Protein AF-A0A7S0MCG5-F1 (afdb_monomer_lite)

Sequence (164 aa):
LYGMSAHAVQWGIHSDRAICTGQVVEALRGGEGGTQVPMARGSNLVSCAHHAYWDIKLIGKSSIHGEIYIGVETVDLPGKETYLLGQDWFNLTCEGRTFYYCSDGVCCSGNKIICHTSPFKVDDVIGLQLENCTLTFTKNGETVAIVPDIQGFARAAVQMHRPG

Structure (mmCIF, N/CA/C/O backbone):
data_AF-A0A7S0MCG5-F1
#
_entry.id   AF-A0A7S0MCG5-F1
#
loop_
_atom_site.group_PDB
_atom_site.id
_atom_site.type_symbol
_atom_site.label_atom_id
_atom_site.label_alt_id
_atom_site.label_comp_id
_atom_site.label_asym_id
_atom_site.label_entity_id
_atom_site.label_seq_id
_atom_site.pdbx_PDB_ins_code
_atom_site.Cartn_x
_atom_site.Cartn_y
_atom_site.Cartn_z
_atom_site.occupancy
_atom_site.B_iso_or_equiv
_atom_site.auth_seq_id
_atom_site.auth_comp_id
_atom_site.auth_asym_id
_atom_site.auth_atom_id
_atom_site.pdbx_PDB_model_num
ATOM 1 N N . LEU A 1 1 ? 6.293 -11.346 -32.768 1.00 30.45 1 LEU A N 1
ATOM 2 C CA . LEU A 1 1 ? 5.892 -12.437 -31.852 1.00 30.45 1 LEU A CA 1
ATOM 3 C C . LEU A 1 1 ? 6.749 -12.353 -30.593 1.00 30.45 1 LEU A C 1
ATOM 5 O O . LEU A 1 1 ? 7.767 -13.014 -30.525 1.00 30.45 1 LEU A O 1
ATOM 9 N N . TYR A 1 2 ? 6.379 -11.507 -29.634 1.00 24.14 2 TYR A N 1
ATOM 10 C CA . TYR A 1 2 ? 6.946 -11.551 -28.283 1.00 24.14 2 TYR A CA 1
ATOM 11 C C . TYR A 1 2 ? 5.808 -11.254 -27.311 1.00 24.14 2 TYR A C 1
ATOM 13 O O . TYR A 1 2 ? 5.432 -10.105 -27.093 1.00 24.14 2 TYR A O 1
ATOM 21 N N . GLY A 1 3 ? 5.175 -12.327 -26.842 1.00 23.64 3 GLY A N 1
ATOM 22 C CA . GLY A 1 3 ? 4.255 -12.280 -25.717 1.00 23.64 3 GLY A CA 1
ATOM 23 C C . GLY A 1 3 ? 5.078 -12.237 -24.438 1.00 23.64 3 GLY A C 1
ATOM 24 O O . GLY A 1 3 ? 5.946 -13.082 -24.244 1.00 23.64 3 GLY A O 1
ATOM 25 N N . MET A 1 4 ? 4.831 -11.239 -23.599 1.00 23.81 4 MET A N 1
ATOM 26 C CA . MET A 1 4 ? 5.359 -11.183 -22.240 1.00 23.81 4 MET A CA 1
ATOM 27 C C . MET A 1 4 ? 4.181 -11.394 -21.292 1.00 23.81 4 MET A C 1
ATOM 29 O O . MET A 1 4 ? 3.254 -10.582 -21.283 1.00 23.81 4 MET A O 1
ATOM 33 N N . SER A 1 5 ? 4.197 -12.501 -20.551 1.00 25.17 5 SER A N 1
ATOM 34 C CA . SER A 1 5 ? 3.316 -12.733 -19.407 1.00 25.17 5 SER A CA 1
ATOM 35 C C . SER A 1 5 ? 3.943 -12.112 -18.157 1.00 25.17 5 SER A C 1
ATOM 37 O O . SER A 1 5 ? 5.164 -12.118 -17.989 1.00 25.17 5 SER A O 1
ATOM 39 N N . ALA A 1 6 ? 3.108 -11.550 -17.288 1.00 32.28 6 ALA A N 1
ATOM 40 C CA . ALA A 1 6 ? 3.502 -11.045 -15.981 1.00 32.28 6 ALA A CA 1
ATOM 41 C C . ALA A 1 6 ? 2.607 -11.719 -14.938 1.00 32.28 6 ALA A C 1
ATOM 43 O O . ALA A 1 6 ? 1.414 -11.432 -14.863 1.00 32.28 6 ALA A O 1
ATOM 44 N N . HIS A 1 7 ? 3.176 -12.633 -14.159 1.00 31.31 7 HIS A N 1
ATOM 45 C CA . HIS A 1 7 ? 2.535 -13.196 -12.974 1.00 31.31 7 HIS A CA 1
ATOM 46 C C . HIS A 1 7 ? 2.920 -12.253 -11.836 1.00 31.31 7 HIS A C 1
ATOM 48 O O . HIS A 1 7 ? 4.116 -12.130 -11.580 1.00 31.31 7 HIS A O 1
ATOM 54 N N . ALA A 1 8 ? 1.983 -11.495 -11.253 1.00 38.94 8 ALA A N 1
ATOM 55 C CA . ALA A 1 8 ? 2.377 -10.311 -10.482 1.00 38.94 8 ALA A CA 1
ATOM 56 C C . ALA A 1 8 ? 2.254 -10.446 -8.961 1.00 38.94 8 ALA A C 1
ATOM 58 O O . ALA A 1 8 ? 3.152 -9.964 -8.276 1.00 38.94 8 ALA A O 1
ATOM 59 N N . VAL A 1 9 ? 1.227 -11.090 -8.395 1.00 38.41 9 VAL A N 1
ATOM 60 C CA . VAL A 1 9 ? 1.038 -11.025 -6.933 1.00 38.41 9 VAL A CA 1
ATOM 61 C C . VAL A 1 9 ? 0.311 -12.240 -6.356 1.00 38.41 9 VAL A C 1
ATOM 63 O O . VAL A 1 9 ? -0.728 -12.622 -6.889 1.00 38.41 9 VAL A O 1
ATOM 66 N N . GLN A 1 10 ? 0.810 -12.785 -5.237 1.00 35.00 10 GLN A N 1
ATOM 67 C CA . GLN A 1 10 ? 0.095 -13.735 -4.371 1.00 35.00 10 GLN A CA 1
ATOM 68 C C . GLN A 1 10 ? -0.301 -13.044 -3.058 1.00 35.00 10 GLN A C 1
ATOM 70 O O . GLN A 1 10 ? 0.564 -12.493 -2.377 1.00 35.00 10 GLN A O 1
ATOM 75 N N . TRP A 1 11 ? -1.592 -13.093 -2.714 1.00 38.06 11 TRP A N 1
ATOM 76 C CA . TRP A 1 11 ? -2.146 -12.515 -1.486 1.00 38.06 11 TRP A CA 1
ATOM 77 C C . TRP A 1 11 ? -2.342 -13.579 -0.403 1.00 38.06 11 TRP A C 1
ATOM 79 O O . TRP A 1 11 ? -2.863 -14.661 -0.694 1.00 38.06 11 TRP A O 1
ATOM 89 N N . GLY A 1 12 ? -1.982 -13.262 0.837 1.00 30.11 12 GLY A N 1
ATOM 90 C CA . GLY A 1 12 ? -2.448 -13.957 2.036 1.00 30.11 12 GLY A CA 1
ATOM 91 C C . GLY A 1 12 ? -3.318 -13.012 2.856 1.00 30.11 12 GLY A C 1
ATOM 92 O O . GLY A 1 12 ? -2.851 -11.947 3.237 1.00 30.11 12 GLY A O 1
ATOM 93 N N . ILE A 1 13 ? -4.582 -13.363 3.106 1.00 32.75 13 ILE A N 1
ATOM 94 C CA . ILE A 1 13 ? -5.447 -12.617 4.034 1.00 32.75 13 ILE A CA 1
ATOM 95 C C . ILE A 1 13 ? -5.549 -13.432 5.313 1.00 32.75 13 ILE A C 1
ATOM 97 O O . ILE A 1 13 ? -6.055 -14.555 5.284 1.00 32.75 13 ILE A O 1
ATOM 101 N N . HIS A 1 14 ? -5.097 -12.860 6.424 1.00 31.36 14 HIS A N 1
ATOM 102 C CA . HIS A 1 14 ? -5.333 -13.413 7.749 1.00 31.36 14 HIS A CA 1
ATOM 103 C C . HIS A 1 14 ? -6.339 -12.506 8.457 1.00 31.36 14 HIS A C 1
ATOM 105 O O . HIS A 1 14 ? -5.983 -11.512 9.081 1.00 31.36 14 HIS A O 1
ATOM 111 N N . SER A 1 15 ? -7.619 -12.847 8.312 1.00 30.94 15 SER A N 1
ATOM 112 C CA . SER A 1 15 ? -8.667 -12.431 9.240 1.00 30.94 15 SER A CA 1
ATOM 113 C C . SER A 1 15 ? -9.179 -13.690 9.927 1.00 30.94 15 SER A C 1
ATOM 115 O O . SER A 1 15 ? -9.336 -14.745 9.312 1.00 30.94 15 SER A O 1
ATOM 117 N N . ASP A 1 16 ? -9.441 -13.541 11.212 1.00 24.56 16 ASP A N 1
ATOM 118 C CA . ASP A 1 16 ? -10.041 -14.423 12.203 1.00 24.56 16 ASP A CA 1
ATOM 119 C C . ASP A 1 16 ? -11.247 -15.279 11.746 1.00 24.56 16 ASP A C 1
ATOM 121 O O . ASP A 1 16 ? -11.668 -16.153 12.506 1.00 24.56 16 ASP A O 1
ATOM 125 N N . ARG A 1 17 ? -11.762 -15.142 10.508 1.00 24.58 17 ARG A N 1
ATOM 126 C CA . ARG A 1 17 ? -12.750 -16.063 9.900 1.00 24.58 17 ARG A CA 1
ATOM 127 C C . ARG A 1 17 ? -12.618 -16.378 8.398 1.00 24.58 17 ARG A C 1
ATOM 129 O O . ARG A 1 17 ? -13.547 -16.961 7.844 1.00 24.58 17 ARG A O 1
ATOM 136 N N . ALA A 1 18 ? -11.502 -16.098 7.725 1.00 23.52 18 ALA A N 1
ATOM 137 C CA . ALA A 1 18 ? -11.285 -16.605 6.363 1.00 23.52 18 ALA A CA 1
ATOM 138 C C . ALA A 1 18 ? -9.797 -16.662 5.998 1.00 23.52 18 ALA A C 1
ATOM 140 O O . ALA A 1 18 ? -9.137 -15.631 5.897 1.00 23.52 18 ALA A O 1
ATOM 141 N N . ILE A 1 19 ? -9.295 -17.873 5.744 1.00 25.44 19 ILE A N 1
ATOM 142 C CA . ILE A 1 19 ? -8.008 -18.096 5.083 1.00 25.44 19 ILE A CA 1
ATOM 143 C C . ILE A 1 19 ? -8.292 -18.117 3.582 1.00 25.44 19 ILE A C 1
ATOM 145 O O . ILE A 1 19 ? -8.768 -19.121 3.055 1.00 25.44 19 ILE A O 1
ATOM 149 N N . CYS A 1 20 ? -8.024 -17.014 2.888 1.00 29.84 20 CYS A N 1
ATOM 150 C CA . CYS A 1 20 ? -7.958 -17.030 1.428 1.00 29.84 20 CYS A CA 1
ATOM 151 C C . CYS A 1 20 ? -6.493 -17.187 1.027 1.00 29.84 20 CYS A C 1
ATOM 153 O O . CYS A 1 20 ? -5.745 -16.213 0.969 1.00 29.84 20 CYS A O 1
ATOM 155 N N . THR A 1 21 ? -6.080 -18.428 0.776 1.00 31.89 21 THR A N 1
ATOM 156 C CA . THR A 1 21 ? -4.835 -18.739 0.077 1.00 31.89 21 THR A CA 1
ATOM 157 C C . THR A 1 21 ? -5.076 -18.691 -1.428 1.00 31.89 21 THR A C 1
ATOM 159 O O . THR A 1 21 ? -5.951 -19.374 -1.952 1.00 31.89 21 THR A O 1
ATOM 162 N N . GLY A 1 22 ? -4.256 -17.913 -2.135 1.00 38.97 22 GLY A N 1
ATOM 163 C CA . GLY A 1 22 ? -4.076 -18.063 -3.578 1.00 38.97 22 GLY A CA 1
ATOM 164 C C . GLY A 1 22 ? -5.134 -17.379 -4.439 1.00 38.97 22 GLY A C 1
ATOM 165 O O . GLY A 1 22 ? -6.022 -18.020 -4.991 1.00 38.97 22 GLY A O 1
ATOM 166 N N . GLN A 1 23 ? -4.956 -16.081 -4.670 1.00 40.50 23 GLN A N 1
ATOM 167 C CA . GLN A 1 23 ? -5.374 -15.477 -5.932 1.00 40.50 23 GLN A CA 1
ATOM 168 C C . GLN A 1 23 ? -4.156 -14.814 -6.564 1.00 40.50 23 GLN A C 1
ATOM 170 O O . GLN A 1 23 ? -3.521 -13.962 -5.947 1.00 40.50 23 GLN A O 1
ATOM 175 N N . VAL A 1 24 ? -3.807 -15.258 -7.772 1.00 39.97 24 VAL A N 1
ATOM 176 C CA . VAL A 1 24 ? -2.839 -14.567 -8.621 1.00 39.97 24 VAL A CA 1
ATOM 177 C C . VAL A 1 24 ? -3.576 -13.396 -9.246 1.00 39.97 24 VAL A C 1
ATOM 179 O O . VAL A 1 24 ? -4.548 -13.593 -9.972 1.00 39.97 24 VAL A O 1
ATOM 182 N N . VAL A 1 25 ? -3.131 -12.176 -8.967 1.00 40.78 25 VAL A N 1
ATOM 183 C CA . VAL A 1 25 ? -3.567 -11.028 -9.764 1.00 40.78 25 VAL A CA 1
ATOM 184 C C . VAL A 1 25 ? -2.741 -11.023 -11.043 1.00 40.78 25 VAL A C 1
ATOM 186 O O . VAL A 1 25 ? -1.544 -10.730 -11.017 1.00 40.78 25 VAL A O 1
ATOM 189 N N . GLU A 1 26 ? -3.379 -11.365 -12.159 1.00 35.75 26 GLU A N 1
ATOM 190 C CA . GLU A 1 26 ? -2.819 -11.170 -13.494 1.00 35.75 26 GLU A CA 1
ATOM 191 C C . GLU A 1 26 ? -3.297 -9.835 -14.059 1.00 35.75 26 GLU A C 1
ATOM 193 O O . GLU A 1 26 ? -4.490 -9.570 -14.207 1.00 35.75 26 GLU A O 1
ATOM 198 N N . ALA A 1 27 ? -2.340 -8.972 -14.376 1.00 37.00 27 ALA A N 1
ATOM 199 C CA . ALA A 1 27 ? -2.605 -7.699 -15.012 1.00 37.00 27 ALA A CA 1
ATOM 200 C C . ALA A 1 27 ? -2.711 -7.890 -16.524 1.00 37.00 27 ALA A C 1
ATOM 202 O O . ALA A 1 27 ? -1.703 -7.978 -17.229 1.00 37.00 27 ALA A O 1
ATOM 203 N N . LEU A 1 28 ? -3.931 -7.935 -17.047 1.00 32.53 28 LEU A N 1
ATOM 204 C CA . LEU A 1 28 ? -4.149 -7.870 -18.487 1.00 32.53 28 LEU A CA 1
ATOM 205 C C . LEU A 1 28 ? -4.035 -6.404 -18.935 1.00 32.53 28 LEU A C 1
ATOM 207 O O . LEU A 1 28 ? -4.749 -5.546 -18.429 1.00 32.53 28 LEU A O 1
ATOM 211 N N . ARG A 1 29 ? -3.084 -6.136 -19.845 1.00 36.38 29 ARG A N 1
ATOM 212 C CA . ARG A 1 29 ? -2.889 -4.906 -20.651 1.00 36.38 29 ARG A CA 1
ATOM 213 C C . ARG A 1 29 ? -3.854 -3.738 -20.345 1.00 36.38 29 ARG A C 1
ATOM 215 O O . ARG A 1 29 ? -4.996 -3.752 -20.794 1.00 36.38 29 ARG A O 1
ATOM 222 N N . GLY A 1 30 ? -3.333 -2.652 -19.771 1.00 33.44 30 GLY A N 1
ATOM 223 C CA . GLY A 1 30 ? -3.850 -1.310 -20.062 1.00 33.44 30 GLY A CA 1
ATOM 224 C C . GLY A 1 30 ? -3.393 -0.920 -21.472 1.00 33.44 30 GLY A C 1
ATOM 225 O O . GLY A 1 30 ? -2.192 -0.939 -21.746 1.00 33.44 30 GLY A O 1
ATOM 226 N N . GLY A 1 31 ? -4.334 -0.694 -22.391 1.00 30.91 31 GLY A N 1
ATOM 227 C CA . GLY A 1 31 ? -4.052 -0.290 -23.776 1.00 30.91 31 GLY A CA 1
ATOM 228 C C . GLY A 1 31 ? -3.373 1.081 -23.873 1.00 30.91 31 GLY A C 1
ATOM 229 O O . GLY A 1 31 ? -3.253 1.796 -22.885 1.00 30.91 31 GLY A O 1
ATOM 230 N N . GLU A 1 32 ? -2.911 1.451 -25.060 1.00 31.84 32 GLU A N 1
ATOM 231 C CA . GLU A 1 32 ? -2.445 2.809 -25.357 1.00 31.84 32 GLU A CA 1
ATOM 232 C C . GLU A 1 32 ? -3.662 3.714 -25.619 1.00 31.84 32 GLU A C 1
ATOM 234 O O . GLU A 1 32 ? -4.524 3.359 -26.423 1.00 31.84 32 GLU A O 1
ATOM 239 N N . GLY A 1 33 ? -3.733 4.869 -24.945 1.00 39.16 33 GLY A N 1
ATOM 240 C CA . GLY A 1 33 ? -4.757 5.901 -25.162 1.00 39.16 33 GLY A CA 1
ATOM 241 C C . GLY A 1 33 ? -5.888 5.941 -24.122 1.00 39.16 33 GLY A C 1
ATOM 242 O O . GLY A 1 33 ? -6.915 5.290 -24.284 1.00 39.16 33 GLY A O 1
ATOM 243 N N . GLY A 1 34 ? -5.737 6.783 -23.087 1.00 41.75 34 GLY A N 1
ATOM 244 C CA . GLY A 1 34 ? -6.832 7.168 -22.170 1.00 41.75 34 GLY A CA 1
ATOM 245 C C . GLY A 1 34 ? -7.347 6.060 -21.238 1.00 41.75 34 GLY A C 1
ATOM 246 O O . GLY A 1 34 ? -8.495 6.086 -20.802 1.00 41.75 34 GLY A O 1
ATOM 247 N N . THR A 1 35 ? -6.513 5.063 -20.980 1.00 49.41 35 THR A N 1
ATOM 248 C CA . THR A 1 35 ? -6.895 3.695 -20.626 1.00 49.41 35 THR A CA 1
ATOM 249 C C . THR A 1 35 ? -6.863 3.439 -19.122 1.00 49.41 35 THR A C 1
ATOM 251 O O . THR A 1 35 ? -5.937 3.865 -18.439 1.00 49.41 35 THR A O 1
ATOM 254 N N . GLN A 1 36 ? -7.868 2.718 -18.611 1.00 52.31 36 GLN A N 1
ATOM 255 C CA . GLN A 1 36 ? -7.981 2.301 -17.207 1.00 52.31 36 GLN A CA 1
ATOM 256 C C . GLN A 1 36 ? -6.645 1.800 -16.641 1.00 52.31 36 GLN A C 1
ATOM 258 O O . GLN A 1 36 ? -6.000 0.937 -17.241 1.00 52.31 36 GLN A O 1
ATOM 263 N N . VAL A 1 37 ? -6.264 2.307 -15.464 1.00 63.97 37 VAL A N 1
ATOM 264 C CA . VAL A 1 37 ? -5.066 1.845 -14.756 1.00 63.97 37 VAL A CA 1
ATOM 265 C C . VAL A 1 37 ? -5.339 0.438 -14.208 1.00 63.97 37 VAL A C 1
ATOM 267 O O . VAL A 1 37 ? -6.262 0.288 -13.397 1.00 63.97 37 VAL A O 1
ATOM 270 N N . PRO A 1 38 ? -4.594 -0.603 -14.637 1.00 66.56 38 PRO A N 1
ATOM 271 C CA . PRO A 1 38 ? -4.831 -1.969 -14.186 1.00 66.56 38 PRO A CA 1
ATOM 272 C C . PRO A 1 38 ? -4.764 -2.067 -12.663 1.00 66.56 38 PRO A C 1
ATOM 274 O O . PRO A 1 38 ? -3.782 -1.650 -12.045 1.00 66.56 38 PRO A O 1
ATOM 277 N N . MET A 1 39 ? -5.810 -2.630 -12.062 1.00 72.31 39 MET A N 1
ATOM 278 C CA . MET A 1 39 ? -5.932 -2.746 -10.616 1.00 72.31 39 MET A CA 1
ATOM 279 C C . MET A 1 39 ? -6.631 -4.044 -10.229 1.00 72.31 39 MET A C 1
ATOM 281 O O . MET A 1 39 ? -7.572 -4.471 -10.896 1.00 72.31 39 MET A O 1
ATOM 285 N N . ALA A 1 40 ? -6.214 -4.629 -9.112 1.00 75.00 40 ALA A N 1
ATOM 286 C CA . ALA A 1 40 ? -6.950 -5.687 -8.436 1.00 75.00 40 ALA A CA 1
ATOM 287 C C . ALA A 1 40 ? -7.141 -5.365 -6.961 1.00 75.00 40 ALA A C 1
ATOM 289 O O . ALA A 1 40 ? -6.354 -4.629 -6.366 1.00 75.00 40 ALA A O 1
ATOM 290 N N . ARG A 1 41 ? -8.208 -5.912 -6.382 1.00 75.81 41 ARG A N 1
ATOM 291 C CA . ARG A 1 41 ? -8.661 -5.589 -5.029 1.00 75.81 41 ARG A CA 1
ATOM 292 C C . ARG A 1 41 ? -9.099 -6.852 -4.313 1.00 75.81 41 ARG A C 1
ATOM 294 O O . ARG A 1 41 ? -9.692 -7.734 -4.932 1.00 75.81 41 ARG A O 1
ATOM 301 N N . GLY A 1 42 ? -8.871 -6.898 -3.008 1.00 70.88 42 GLY A N 1
ATOM 302 C CA . GLY A 1 42 ? -9.530 -7.866 -2.145 1.00 70.88 42 GLY A CA 1
ATOM 303 C C . GLY A 1 42 ? -11.045 -7.651 -2.164 1.00 70.88 42 GLY A C 1
ATOM 304 O O . GLY A 1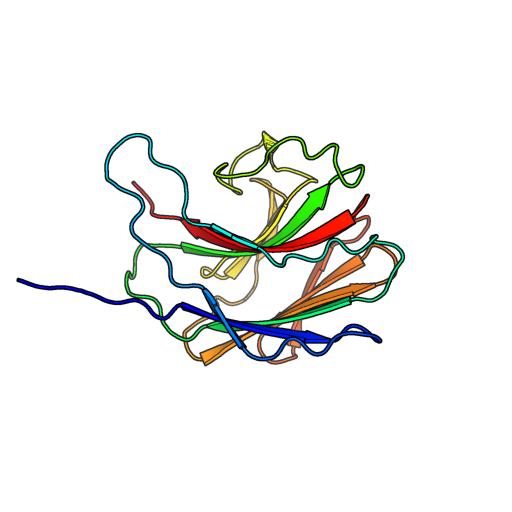 42 ? -11.527 -6.519 -2.208 1.00 70.88 42 GLY A O 1
ATOM 305 N N . SER A 1 43 ? -11.810 -8.740 -2.115 1.00 69.31 43 SER A N 1
ATOM 306 C CA . SER A 1 43 ? -13.278 -8.686 -2.070 1.00 69.31 43 SER A CA 1
ATOM 307 C C . SER A 1 43 ? -13.815 -8.130 -0.748 1.00 69.31 43 SER A C 1
ATOM 309 O O . SER A 1 43 ? -14.939 -7.638 -0.697 1.00 69.31 43 SER A O 1
ATOM 311 N N . ASN A 1 44 ? -13.023 -8.224 0.321 1.00 74.00 44 ASN A N 1
ATOM 312 C CA . ASN A 1 44 ? -13.461 -7.925 1.678 1.00 74.00 44 ASN A CA 1
ATOM 313 C C . ASN A 1 44 ? -13.142 -6.476 2.047 1.00 74.00 44 ASN A C 1
ATOM 315 O O . ASN A 1 44 ? -11.984 -6.063 2.015 1.00 74.00 44 ASN A O 1
ATOM 319 N N . LEU A 1 45 ? -14.179 -5.742 2.447 1.00 81.06 45 LEU A N 1
ATOM 320 C CA . LEU A 1 45 ? -14.066 -4.458 3.128 1.00 81.06 45 LEU A CA 1
ATOM 321 C C . LEU A 1 45 ? -13.994 -4.699 4.635 1.00 81.06 45 LEU A C 1
ATOM 323 O O . LEU A 1 45 ? -14.853 -5.374 5.202 1.00 81.06 45 LEU A O 1
ATOM 327 N N . VAL A 1 46 ? -12.989 -4.120 5.279 1.00 84.62 46 VAL A N 1
ATOM 328 C CA . VAL A 1 46 ? -12.753 -4.222 6.717 1.00 84.62 46 VAL A CA 1
ATOM 329 C C . VAL A 1 46 ? -12.907 -2.838 7.319 1.00 84.62 46 VAL A C 1
ATOM 331 O O . VAL A 1 46 ? -12.251 -1.895 6.892 1.00 84.62 46 VAL A O 1
ATOM 334 N N . SER A 1 47 ? -13.782 -2.694 8.311 1.00 88.75 47 SER A N 1
ATOM 335 C CA . SER A 1 47 ? -13.885 -1.443 9.068 1.00 88.75 47 SER A CA 1
ATOM 336 C C . SER A 1 47 ? -12.543 -1.123 9.732 1.00 88.75 47 SER A C 1
ATOM 338 O O . SER A 1 47 ? -11.938 -2.011 10.325 1.00 88.75 47 SER A O 1
ATOM 340 N N . CYS A 1 48 ? -12.106 0.140 9.694 1.00 87.94 48 CYS A N 1
ATOM 341 C CA . CYS A 1 48 ? -10.819 0.547 10.268 1.00 87.94 48 CYS A CA 1
ATOM 342 C C . CYS A 1 48 ? -10.675 0.223 11.761 1.00 87.94 48 CYS A C 1
ATOM 344 O O . CYS A 1 48 ? -9.563 0.046 12.246 1.00 87.94 48 CYS A O 1
ATOM 346 N N . ALA A 1 49 ? -11.791 0.100 12.485 1.00 85.75 49 ALA A N 1
ATOM 347 C CA . ALA A 1 49 ? -11.805 -0.258 13.898 1.00 85.75 49 ALA A CA 1
ATOM 348 C C . ALA A 1 49 ? -11.469 -1.738 14.167 1.00 85.75 49 ALA A C 1
ATOM 350 O O . ALA A 1 49 ? -11.298 -2.117 15.321 1.00 85.75 49 ALA A O 1
ATOM 351 N N . HIS A 1 50 ? -11.410 -2.580 13.132 1.00 84.62 50 HIS A N 1
ATOM 352 C CA . HIS A 1 50 ? -11.088 -4.000 13.252 1.00 84.62 50 HIS A CA 1
ATOM 353 C C . HIS A 1 50 ? -9.628 -4.273 12.893 1.00 84.62 50 HIS A C 1
ATOM 355 O O . HIS A 1 50 ? -8.972 -3.473 12.226 1.00 84.62 50 HIS A O 1
ATOM 361 N N . HIS A 1 51 ? -9.141 -5.436 13.325 1.00 85.00 51 HIS A N 1
ATOM 362 C CA . HIS A 1 51 ? -7.830 -5.937 12.938 1.00 85.00 51 HIS A CA 1
ATOM 363 C C . HIS A 1 51 ? -7.924 -6.683 11.606 1.00 85.00 51 HIS A C 1
ATOM 365 O O . HIS A 1 51 ? -8.774 -7.557 11.436 1.00 85.00 51 HIS A O 1
ATOM 371 N N . ALA A 1 52 ? -7.056 -6.346 10.658 1.00 85.69 52 ALA A N 1
ATOM 372 C CA . ALA A 1 52 ? -6.869 -7.115 9.437 1.00 85.69 52 ALA A CA 1
ATOM 373 C C . ALA A 1 52 ? -5.416 -7.090 8.982 1.00 85.69 52 ALA A C 1
ATOM 375 O O . ALA A 1 52 ? -4.683 -6.129 9.219 1.00 85.69 52 ALA A O 1
ATOM 376 N N . TYR A 1 53 ? -5.028 -8.161 8.296 1.00 86.38 53 TYR A N 1
ATOM 377 C CA . TYR A 1 53 ? -3.687 -8.328 7.772 1.00 86.38 53 TYR A CA 1
ATOM 378 C C . TYR A 1 53 ? -3.708 -8.898 6.353 1.00 86.38 53 TYR A C 1
ATOM 380 O O . TYR A 1 53 ? -4.428 -9.866 6.071 1.00 86.38 53 TYR A O 1
ATOM 388 N N . TRP A 1 54 ? -2.892 -8.309 5.479 1.00 87.12 54 TRP A N 1
ATOM 389 C CA . TRP A 1 54 ? -2.685 -8.750 4.103 1.00 87.12 54 TRP A CA 1
ATOM 390 C C . TRP A 1 54 ? -1.194 -8.868 3.793 1.00 87.12 54 TRP A C 1
ATOM 392 O O . TRP A 1 54 ? -0.471 -7.892 3.942 1.00 87.12 54 TRP A O 1
ATOM 402 N N . ASP A 1 55 ? -0.762 -10.022 3.292 1.00 86.56 55 ASP A N 1
ATOM 403 C CA . ASP A 1 55 ? 0.574 -10.237 2.727 1.00 86.56 55 ASP A CA 1
ATOM 404 C C . ASP A 1 55 ? 0.519 -10.284 1.211 1.00 86.56 55 ASP A C 1
ATOM 406 O O . ASP A 1 55 ? -0.365 -10.918 0.637 1.00 86.56 55 ASP A O 1
ATOM 410 N N . ILE A 1 56 ? 1.481 -9.634 0.565 1.00 84.25 56 ILE A N 1
ATOM 411 C CA . ILE A 1 56 ? 1.466 -9.374 -0.870 1.00 84.25 56 ILE A CA 1
ATOM 412 C C . ILE A 1 56 ? 2.862 -9.646 -1.408 1.00 84.25 56 ILE A C 1
ATOM 414 O O . ILE A 1 56 ? 3.757 -8.808 -1.301 1.00 84.25 56 ILE A O 1
ATOM 418 N N . LYS A 1 57 ? 3.075 -10.836 -1.976 1.00 84.75 57 LYS A N 1
ATOM 419 C CA . LYS A 1 57 ? 4.380 -11.194 -2.543 1.00 84.75 57 LYS A CA 1
ATOM 420 C C . LYS A 1 57 ? 4.505 -10.683 -3.972 1.00 84.75 57 LYS A C 1
ATOM 422 O O . LYS A 1 57 ? 3.699 -11.064 -4.823 1.00 84.75 57 LYS A O 1
ATOM 427 N N . LEU A 1 58 ? 5.556 -9.913 -4.255 1.00 77.88 58 LEU A N 1
ATOM 428 C CA . LEU A 1 58 ? 5.899 -9.551 -5.625 1.00 77.88 58 LEU A CA 1
ATOM 429 C C . LEU A 1 58 ? 6.599 -10.724 -6.314 1.00 77.88 58 LEU A C 1
ATOM 431 O O . LEU A 1 58 ? 7.702 -11.107 -5.938 1.00 77.88 58 LEU A O 1
ATOM 435 N N . ILE A 1 59 ? 5.981 -11.281 -7.351 1.00 78.06 59 ILE A N 1
ATOM 436 C CA . ILE A 1 59 ? 6.523 -12.448 -8.076 1.00 78.06 59 ILE A CA 1
ATOM 437 C C . ILE A 1 59 ? 7.093 -12.098 -9.458 1.00 78.06 59 ILE A C 1
ATOM 439 O O . ILE A 1 59 ? 7.786 -12.912 -10.064 1.00 78.06 59 ILE A O 1
ATOM 443 N N . GLY A 1 60 ? 6.869 -10.876 -9.943 1.00 68.75 60 GLY A N 1
ATOM 444 C CA . GLY A 1 60 ? 7.440 -10.414 -11.203 1.00 68.75 60 GLY A CA 1
ATOM 445 C C . GLY A 1 60 ? 7.128 -8.954 -11.512 1.00 68.75 60 GLY A C 1
ATOM 446 O O . GLY A 1 60 ? 6.093 -8.423 -11.116 1.00 68.75 60 GLY A O 1
ATOM 447 N N . LYS A 1 61 ? 8.029 -8.306 -12.257 1.00 69.25 61 LYS A N 1
ATOM 448 C CA . LYS A 1 61 ? 7.859 -6.950 -12.795 1.00 69.25 61 LYS A CA 1
ATOM 449 C C . LYS A 1 61 ? 8.466 -6.905 -14.199 1.00 69.25 61 LYS A C 1
ATOM 451 O O . LYS A 1 61 ? 9.681 -6.954 -14.353 1.00 69.25 61 LYS A O 1
ATOM 456 N N . SER A 1 62 ? 7.622 -6.860 -15.230 1.00 58.91 62 SER A N 1
ATOM 457 C CA . SER A 1 62 ? 8.065 -6.990 -16.632 1.00 58.91 62 SER A CA 1
ATOM 458 C C . SER A 1 62 ? 8.613 -5.701 -17.252 1.00 58.91 62 SER A C 1
ATOM 460 O O . SER A 1 62 ? 9.177 -5.747 -18.339 1.00 58.91 62 SER A O 1
ATOM 462 N N . SER A 1 63 ? 8.433 -4.548 -16.604 1.00 65.12 63 SER A N 1
ATOM 463 C CA . SER A 1 63 ? 8.931 -3.254 -17.080 1.00 65.12 63 SER A CA 1
ATOM 464 C C . SER A 1 63 ? 9.783 -2.595 -16.006 1.00 65.12 63 SER A C 1
ATOM 466 O O . SER A 1 63 ? 9.360 -2.515 -14.855 1.00 65.12 63 SER A O 1
ATOM 468 N N . ILE A 1 64 ? 10.945 -2.073 -16.399 1.00 64.00 64 ILE A N 1
ATOM 469 C CA . ILE A 1 64 ? 11.794 -1.257 -15.520 1.00 64.00 64 ILE A CA 1
ATOM 470 C C . ILE A 1 64 ? 11.224 0.148 -15.288 1.00 64.00 64 ILE A C 1
ATOM 472 O O . ILE A 1 64 ? 11.625 0.805 -14.339 1.00 64.00 64 ILE A O 1
ATOM 476 N N . HIS A 1 65 ? 10.299 0.596 -16.142 1.00 67.38 65 HIS A N 1
ATOM 477 C CA . HIS A 1 65 ? 9.714 1.935 -16.072 1.00 67.38 65 HIS A CA 1
ATOM 478 C C . HIS A 1 65 ? 8.341 1.950 -15.399 1.00 67.38 65 HIS A C 1
ATOM 480 O O . HIS A 1 65 ? 7.914 2.995 -14.944 1.00 67.38 65 HIS A O 1
ATOM 486 N N . GLY A 1 66 ? 7.627 0.822 -1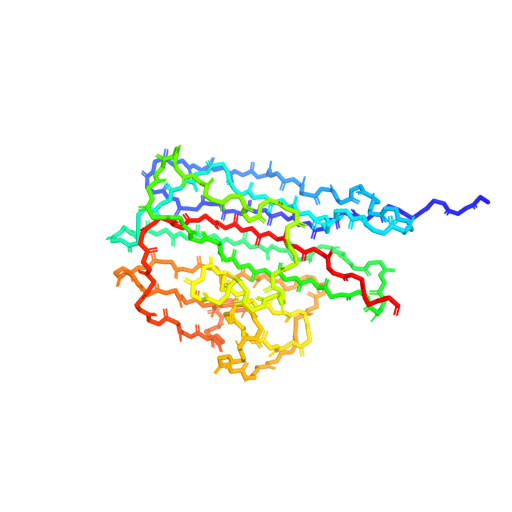5.350 1.00 72.56 66 GLY A N 1
ATOM 487 C CA . GLY A 1 66 ? 6.333 0.766 -14.666 1.00 72.56 66 GLY A CA 1
ATOM 488 C C . GLY A 1 66 ? 6.499 0.858 -13.152 1.00 72.56 66 GLY A C 1
ATOM 489 O O . GLY A 1 66 ? 7.465 0.327 -12.616 1.00 72.56 66 GLY A O 1
ATOM 490 N N . GLU A 1 67 ? 5.533 1.447 -12.463 1.00 80.50 67 GLU A N 1
ATOM 491 C CA . GLU A 1 67 ? 5.453 1.446 -11.005 1.00 80.50 67 GLU A CA 1
ATOM 492 C C . GLU A 1 67 ? 4.349 0.502 -10.526 1.00 80.50 67 GLU A C 1
ATOM 494 O O . GLU A 1 67 ? 3.329 0.301 -11.193 1.00 80.50 67 GLU A O 1
ATOM 499 N N . ILE A 1 68 ? 4.570 -0.112 -9.367 1.00 84.56 68 ILE A N 1
ATOM 500 C CA . ILE A 1 68 ? 3.578 -0.949 -8.692 1.00 84.56 68 ILE A CA 1
ATOM 501 C C . ILE A 1 68 ? 3.225 -0.260 -7.387 1.00 84.56 68 ILE A C 1
ATOM 503 O O . ILE A 1 68 ? 4.108 0.047 -6.590 1.00 84.56 68 ILE A O 1
ATOM 507 N N . TYR A 1 69 ? 1.937 -0.041 -7.172 1.00 89.50 69 TYR A N 1
ATOM 508 C CA . TYR A 1 69 ? 1.396 0.507 -5.941 1.00 89.50 69 TYR A CA 1
ATOM 509 C C . TYR A 1 69 ? 0.714 -0.618 -5.181 1.00 89.50 69 TYR A C 1
ATOM 511 O O . TYR A 1 69 ? -0.147 -1.310 -5.727 1.00 89.50 69 TYR A O 1
ATOM 519 N N . ILE A 1 70 ? 1.107 -0.802 -3.927 1.00 91.00 70 ILE A N 1
ATOM 520 C CA . ILE A 1 70 ? 0.567 -1.826 -3.039 1.00 91.00 70 ILE A CA 1
ATOM 521 C C . ILE A 1 70 ? 0.012 -1.126 -1.809 1.00 91.00 70 ILE A C 1
ATOM 523 O O . ILE A 1 70 ? 0.741 -0.403 -1.137 1.00 91.00 70 ILE A O 1
ATOM 527 N N . GLY A 1 71 ? -1.267 -1.311 -1.498 1.00 93.31 71 GLY A N 1
ATOM 528 C CA . GLY A 1 71 ? -1.852 -0.583 -0.383 1.00 93.31 71 GLY A CA 1
ATOM 529 C C . GLY A 1 71 ? -3.311 -0.876 -0.134 1.00 93.31 71 GLY A C 1
ATOM 530 O O . GLY A 1 71 ? -3.812 -1.948 -0.468 1.00 93.31 71 GLY A O 1
ATOM 531 N N . VAL A 1 72 ? -3.989 0.093 0.468 1.00 91.06 72 VAL A N 1
ATOM 532 C CA . VAL A 1 72 ? -5.422 0.034 0.731 1.00 91.06 72 VAL A CA 1
ATOM 533 C C . VAL A 1 72 ? -6.132 1.219 0.102 1.00 91.06 72 VAL A C 1
ATOM 535 O O . VAL A 1 72 ? -5.593 2.321 -0.011 1.00 91.06 72 VAL A O 1
ATOM 538 N N . GLU A 1 73 ? -7.387 0.993 -0.247 1.00 89.31 73 GLU A N 1
ATOM 539 C CA . GLU A 1 73 ? -8.342 2.058 -0.513 1.00 89.31 73 GLU A CA 1
ATOM 540 C C . GLU A 1 73 ? -9.447 2.033 0.535 1.00 89.31 73 GLU A C 1
ATOM 542 O O . GLU A 1 73 ? -9.849 0.961 1.002 1.00 89.31 73 GLU A O 1
ATOM 547 N N . THR A 1 74 ? -9.926 3.217 0.898 1.00 88.94 74 THR A N 1
ATOM 548 C CA . THR A 1 74 ? -10.972 3.414 1.888 1.00 88.94 74 THR A CA 1
ATOM 549 C C . THR A 1 74 ? -12.270 3.877 1.245 1.00 88.94 74 THR A C 1
ATOM 551 O O . THR A 1 74 ? -12.295 4.564 0.221 1.00 88.94 74 THR A O 1
ATOM 554 N N . VAL A 1 75 ? -13.380 3.480 1.860 1.00 85.44 75 VAL A N 1
ATOM 555 C CA . VAL A 1 75 ? -14.728 3.929 1.514 1.00 85.44 75 VAL A CA 1
ATOM 556 C C . VAL A 1 75 ? -15.498 4.262 2.785 1.00 85.44 75 VAL A C 1
ATOM 558 O O . VAL A 1 75 ? -15.381 3.562 3.791 1.00 85.44 75 VAL A O 1
ATOM 561 N N . ASP A 1 76 ? -16.310 5.318 2.737 1.00 83.81 76 ASP A N 1
ATOM 562 C CA . ASP A 1 76 ? -17.052 5.800 3.909 1.00 83.81 76 ASP A CA 1
ATOM 563 C C . ASP A 1 76 ? -18.082 4.768 4.397 1.00 83.81 76 ASP A C 1
ATOM 565 O O . ASP A 1 76 ? -18.217 4.518 5.594 1.00 83.81 76 ASP A O 1
ATOM 569 N N . LEU A 1 77 ? -18.811 4.152 3.458 1.00 75.50 77 LEU A N 1
ATOM 570 C CA . LEU A 1 77 ? -19.848 3.159 3.729 1.00 75.50 77 LEU A CA 1
ATOM 571 C C . LEU A 1 77 ? -19.835 2.046 2.668 1.00 75.50 77 LEU A C 1
ATOM 573 O O . LEU A 1 77 ? -19.763 2.355 1.471 1.00 75.50 77 LEU A O 1
ATOM 577 N N . PRO A 1 78 ? -19.994 0.767 3.062 1.00 65.38 78 PRO A N 1
ATOM 578 C CA . PRO A 1 78 ? -20.174 -0.330 2.119 1.00 65.38 78 PRO A CA 1
ATOM 579 C C . PRO A 1 78 ? -21.392 -0.064 1.222 1.00 65.38 78 PRO A C 1
ATOM 581 O O . PRO A 1 78 ? -22.453 0.324 1.712 1.00 65.38 78 PRO A O 1
ATOM 584 N N . GLY A 1 79 ? -21.247 -0.228 -0.096 1.00 61.41 79 GLY A N 1
ATOM 585 C CA . GLY A 1 79 ? -22.328 0.015 -1.060 1.00 61.41 79 GLY A CA 1
ATOM 586 C C . GLY A 1 79 ? -22.570 1.483 -1.448 1.00 61.41 79 GLY A C 1
ATOM 587 O O . GLY A 1 79 ? -23.415 1.745 -2.300 1.00 61.41 79 GLY A O 1
ATOM 588 N N . LYS A 1 80 ? -21.820 2.443 -0.885 1.00 64.75 80 LYS A N 1
ATOM 589 C CA . LYS A 1 80 ? -21.745 3.841 -1.367 1.00 64.75 80 LYS A CA 1
ATOM 590 C C . LYS A 1 80 ? -20.355 4.181 -1.894 1.00 64.75 80 LYS A C 1
ATOM 592 O O . LYS A 1 80 ? -19.840 5.281 -1.700 1.00 64.75 80 LYS A O 1
ATOM 597 N N . GLU A 1 81 ? -19.739 3.203 -2.537 1.00 63.28 81 GLU A N 1
ATOM 598 C CA . GLU A 1 81 ? -18.413 3.319 -3.123 1.00 63.28 81 GLU A CA 1
ATOM 599 C C . GLU A 1 81 ? -18.423 4.464 -4.148 1.00 63.28 81 GLU A C 1
ATOM 601 O O . GLU A 1 81 ? -18.968 4.339 -5.242 1.00 63.28 81 GLU A O 1
ATOM 606 N N . THR A 1 82 ? -17.844 5.614 -3.792 1.00 57.12 82 THR A N 1
ATOM 607 C CA . THR A 1 82 ? -17.519 6.643 -4.782 1.00 57.12 82 THR A CA 1
ATOM 608 C C . THR A 1 82 ? -16.338 6.087 -5.560 1.00 57.12 82 THR A C 1
ATOM 610 O O . THR A 1 82 ? -15.237 5.970 -5.033 1.00 57.12 82 THR A O 1
ATOM 613 N N . TYR A 1 83 ? -16.622 5.606 -6.767 1.00 53.72 83 TYR A N 1
ATOM 614 C CA . TYR A 1 83 ? -15.752 4.759 -7.571 1.00 53.72 83 TYR A CA 1
ATOM 615 C C . TYR A 1 83 ? -14.329 5.321 -7.745 1.00 53.72 83 TYR A C 1
ATOM 617 O O . TYR A 1 83 ? -14.048 6.046 -8.693 1.00 53.72 83 TYR A O 1
ATOM 625 N N . LEU A 1 84 ? -13.398 4.881 -6.895 1.00 60.47 84 LEU A N 1
ATOM 626 C CA . LEU A 1 84 ? -11.955 4.935 -7.170 1.00 60.47 84 LEU A CA 1
ATOM 627 C C . LEU A 1 84 ? -11.541 3.844 -8.183 1.00 60.47 84 LEU A C 1
ATOM 629 O O . LEU A 1 84 ? -10.358 3.616 -8.416 1.00 60.47 84 LEU A O 1
ATOM 633 N N . LEU A 1 85 ? -12.502 3.092 -8.746 1.00 53.22 85 LEU A N 1
ATOM 634 C CA . LEU A 1 85 ? -12.277 2.057 -9.764 1.00 53.22 85 LEU A CA 1
ATOM 635 C C . LEU A 1 85 ? -11.685 2.669 -11.030 1.00 53.22 85 LEU A C 1
ATOM 637 O O . LEU A 1 85 ? -12.315 3.491 -11.686 1.00 53.22 85 LEU A O 1
ATOM 641 N N . GLY A 1 86 ? -10.465 2.242 -11.360 1.00 57.56 86 GLY A N 1
ATOM 642 C CA . GLY A 1 86 ? -9.740 2.693 -12.546 1.00 57.56 86 GLY A CA 1
ATOM 643 C C . GLY A 1 86 ? -9.157 4.104 -12.446 1.00 57.56 86 GLY A C 1
ATOM 644 O O . GLY A 1 86 ? -8.552 4.550 -13.419 1.00 57.56 86 GLY A O 1
ATOM 645 N N . GLN A 1 87 ? -9.307 4.790 -11.305 1.00 72.81 87 GLN A N 1
ATOM 646 C CA . GLN A 1 87 ? -8.619 6.056 -11.055 1.00 72.81 87 GLN A CA 1
ATOM 647 C C . GLN A 1 87 ? -7.159 5.794 -10.703 1.00 72.81 87 GLN A C 1
ATOM 649 O O . GLN A 1 87 ? -6.857 4.865 -9.954 1.00 72.81 87 GLN A O 1
ATOM 654 N N . ASP A 1 88 ? -6.265 6.624 -11.226 1.00 81.00 88 ASP A N 1
ATOM 655 C CA . ASP A 1 88 ? -4.866 6.631 -10.816 1.00 81.00 88 ASP A CA 1
ATOM 656 C C . ASP A 1 88 ? -4.773 7.032 -9.337 1.00 81.00 88 ASP A C 1
ATOM 658 O O . ASP A 1 88 ? -5.258 8.096 -8.943 1.00 81.00 88 ASP A O 1
ATOM 662 N N . TRP A 1 89 ? -4.186 6.175 -8.502 1.00 84.81 89 TRP A N 1
ATOM 663 C CA . TRP A 1 89 ? -3.996 6.469 -7.084 1.00 84.81 89 TRP A CA 1
ATOM 664 C C . TRP A 1 89 ? -3.071 7.6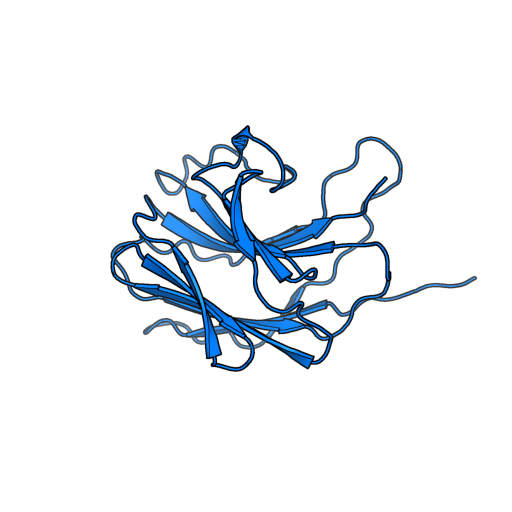62 -6.865 1.00 84.81 89 TRP A C 1
ATOM 666 O O . TRP A 1 89 ? -3.205 8.326 -5.847 1.00 84.81 89 TRP A O 1
ATOM 676 N N . PHE A 1 90 ? -2.229 8.027 -7.837 1.00 83.56 90 PHE A N 1
ATOM 677 C CA . PHE A 1 90 ? -1.432 9.252 -7.776 1.00 83.56 90 PHE A CA 1
ATOM 678 C C . PHE A 1 90 ? -2.263 10.535 -8.006 1.00 83.56 90 PHE A C 1
ATOM 680 O O . PHE A 1 90 ? -1.722 11.634 -8.081 1.00 83.56 90 PHE A O 1
ATOM 687 N N . ASN A 1 91 ? -3.589 10.455 -8.144 1.00 83.44 91 ASN A N 1
ATOM 688 C CA . ASN A 1 91 ? -4.444 11.632 -8.295 1.00 83.44 91 ASN A CA 1
ATOM 689 C C . ASN A 1 91 ? -4.713 12.329 -6.943 1.00 83.44 91 ASN A C 1
ATOM 691 O O . ASN A 1 91 ? -4.898 11.679 -5.917 1.00 83.44 91 ASN A O 1
ATOM 695 N N . LEU A 1 92 ? -4.827 13.664 -6.947 1.00 80.94 92 LEU A N 1
ATOM 696 C CA . LEU A 1 92 ? -5.198 14.466 -5.769 1.00 80.94 92 LEU A CA 1
ATOM 697 C C . LEU A 1 92 ? -6.556 14.050 -5.172 1.00 80.94 92 LEU A C 1
ATOM 699 O O . LEU A 1 92 ? -6.744 14.076 -3.963 1.00 80.94 92 LEU A O 1
ATOM 703 N N . THR A 1 93 ? -7.505 13.622 -6.008 1.00 84.25 93 THR A N 1
ATOM 704 C CA . THR A 1 93 ? -8.828 13.143 -5.555 1.00 84.25 93 THR A CA 1
ATOM 705 C C . THR A 1 93 ? -8.770 11.848 -4.733 1.00 84.25 93 THR A C 1
ATOM 707 O O . THR A 1 93 ? -9.738 11.511 -4.049 1.00 84.25 93 THR A O 1
ATOM 710 N N . CYS A 1 94 ? -7.631 11.152 -4.767 1.00 87.00 94 CYS A N 1
ATOM 711 C CA . CYS A 1 94 ? -7.360 9.938 -4.008 1.00 87.00 94 CYS A CA 1
ATOM 712 C C . CYS A 1 94 ? -6.679 10.222 -2.649 1.00 87.00 94 CYS A C 1
ATOM 714 O O . CYS A 1 94 ? -6.468 9.278 -1.879 1.00 87.00 94 CYS A O 1
ATOM 716 N N . GLU A 1 95 ? -6.340 11.481 -2.331 1.00 89.50 95 GLU A N 1
ATOM 717 C CA . GLU A 1 95 ? -5.763 11.866 -1.033 1.00 89.50 95 GLU A CA 1
ATOM 718 C C . GLU A 1 95 ? -6.758 11.586 0.106 1.00 89.50 95 GLU A C 1
ATOM 720 O O . GLU A 1 95 ? -7.951 11.874 0.010 1.00 89.50 95 GLU A O 1
ATOM 725 N N . GLY A 1 96 ? -6.276 10.952 1.178 1.00 89.06 96 GLY A N 1
ATOM 726 C CA . GLY A 1 96 ? -7.091 10.500 2.310 1.00 89.06 96 GLY A CA 1
ATOM 727 C C . GLY A 1 96 ? -7.989 9.293 2.014 1.00 89.06 96 GLY A C 1
ATOM 728 O O . GLY A 1 96 ? -8.661 8.799 2.918 1.00 89.06 96 GLY A O 1
ATOM 729 N N . ARG A 1 97 ? -7.999 8.802 0.768 1.00 89.94 97 ARG A N 1
ATOM 730 C CA . ARG A 1 97 ? -8.822 7.662 0.333 1.00 89.94 97 ARG A CA 1
ATOM 731 C C . ARG A 1 97 ? -8.023 6.467 -0.154 1.00 89.94 97 ARG A C 1
ATOM 733 O O . ARG A 1 97 ? -8.521 5.349 -0.184 1.00 89.94 97 ARG A O 1
ATOM 740 N N . THR A 1 98 ? -6.791 6.696 -0.566 1.00 91.88 98 THR A N 1
ATOM 741 C CA . THR A 1 98 ? -5.849 5.653 -0.960 1.00 91.88 98 THR A CA 1
ATOM 742 C C . THR A 1 98 ? -4.591 5.847 -0.147 1.00 91.88 98 THR A C 1
ATOM 744 O O . THR A 1 98 ? -4.196 6.982 0.120 1.00 91.88 98 THR A O 1
ATOM 747 N N . PHE A 1 99 ? -3.989 4.745 0.271 1.00 94.88 99 PHE A N 1
ATOM 748 C CA . PHE A 1 99 ? -2.743 4.734 1.018 1.00 94.88 99 PHE A CA 1
ATOM 749 C C . PHE A 1 99 ? -1.918 3.591 0.471 1.00 94.88 99 PHE A C 1
ATOM 751 O O . PHE A 1 99 ? -2.366 2.446 0.518 1.00 94.88 99 PHE A O 1
ATOM 758 N N . TYR A 1 100 ? -0.748 3.882 -0.082 1.00 94.06 100 TYR A N 1
ATOM 759 C CA . TYR A 1 100 ? 0.008 2.880 -0.817 1.00 94.06 100 TYR A CA 1
ATOM 760 C C . TYR A 1 100 ? 1.510 3.069 -0.699 1.00 94.06 100 TYR A C 1
ATOM 762 O O . TYR A 1 100 ? 2.014 4.174 -0.523 1.00 94.06 100 TYR A O 1
ATOM 770 N N . TYR A 1 101 ? 2.208 1.953 -0.835 1.00 94.56 101 TYR A N 1
ATOM 771 C CA . TYR A 1 101 ? 3.644 1.850 -0.950 1.00 94.56 101 TYR A CA 1
ATOM 772 C C . TYR A 1 101 ? 3.995 1.579 -2.416 1.00 94.56 101 TYR A C 1
ATOM 774 O O . TYR A 1 101 ? 3.513 0.619 -3.024 1.00 94.56 101 TYR A O 1
ATOM 782 N N . CYS A 1 102 ? 4.784 2.473 -2.996 1.00 92.00 102 CYS A N 1
ATOM 783 C CA . CYS A 1 102 ? 5.242 2.434 -4.372 1.00 92.00 102 CYS A CA 1
ATOM 784 C C . CYS A 1 102 ? 6.545 1.634 -4.505 1.00 92.00 102 CYS A C 1
ATOM 786 O O . CYS A 1 102 ? 7.383 1.624 -3.597 1.00 92.00 102 CYS A O 1
ATOM 788 N N . SER A 1 103 ? 6.728 0.964 -5.647 1.00 88.44 103 SER A N 1
ATOM 789 C CA . SER A 1 103 ? 7.907 0.128 -5.895 1.00 88.44 103 SER A CA 1
ATOM 790 C C . SER A 1 103 ? 9.230 0.887 -5.875 1.00 88.44 103 SER A C 1
ATOM 792 O O . SER A 1 103 ? 10.261 0.283 -5.585 1.00 88.44 103 SER A O 1
ATOM 794 N N . ASP A 1 104 ? 9.203 2.197 -6.103 1.00 90.50 104 ASP A N 1
ATOM 795 C CA . ASP A 1 104 ? 10.346 3.107 -5.996 1.00 90.50 104 ASP A CA 1
ATOM 796 C C . ASP A 1 104 ? 10.755 3.470 -4.557 1.00 90.50 104 ASP A C 1
ATOM 798 O O . ASP A 1 104 ? 11.775 4.131 -4.362 1.00 90.50 104 ASP A O 1
ATOM 802 N N . GLY A 1 105 ? 10.011 3.028 -3.540 1.00 93.12 105 GLY A N 1
ATOM 803 C CA . GLY A 1 105 ? 10.337 3.314 -2.147 1.00 93.12 105 GLY A CA 1
ATOM 804 C C . GLY A 1 105 ? 9.526 4.441 -1.516 1.00 93.12 105 GLY A C 1
ATOM 805 O O . GLY A 1 105 ? 9.848 4.854 -0.407 1.00 93.12 105 GLY A O 1
ATOM 806 N N . VAL A 1 106 ? 8.492 4.969 -2.169 1.00 94.69 106 VAL A N 1
ATOM 807 C CA . VAL A 1 106 ? 7.686 6.063 -1.603 1.00 94.69 106 VAL A CA 1
ATOM 808 C C . VAL A 1 106 ? 6.366 5.541 -1.040 1.00 94.69 106 VAL A C 1
ATOM 810 O O . VAL A 1 106 ? 5.666 4.774 -1.694 1.00 94.69 106 VAL A O 1
ATOM 813 N N . CYS A 1 107 ? 5.999 5.961 0.172 1.00 95.19 107 CYS A N 1
ATOM 814 C CA . CYS A 1 107 ? 4.654 5.740 0.708 1.00 95.19 107 CYS A CA 1
ATOM 815 C C . CYS A 1 107 ? 3.821 7.012 0.545 1.00 95.19 107 CYS A C 1
ATOM 817 O O . CYS A 1 107 ? 4.273 8.098 0.916 1.00 95.19 107 CYS A O 1
ATOM 819 N N . CYS A 1 108 ? 2.601 6.877 0.033 1.00 94.88 108 CYS A N 1
ATOM 820 C CA . CYS A 1 108 ? 1.741 7.991 -0.349 1.00 94.88 108 CYS A CA 1
ATOM 821 C C . CYS A 1 108 ? 0.313 7.834 0.175 1.00 94.88 108 CYS A C 1
ATOM 823 O O . CYS A 1 108 ? -0.165 6.720 0.398 1.00 94.88 108 CYS A O 1
ATOM 825 N N . SER A 1 109 ? -0.381 8.966 0.304 1.00 93.62 109 SER A N 1
ATOM 826 C CA . SER A 1 109 ? -1.838 9.036 0.314 1.00 93.62 109 SER A CA 1
ATOM 827 C C . SER A 1 109 ? -2.317 9.870 -0.867 1.00 93.62 109 SER A C 1
ATOM 829 O O . SER A 1 109 ? -2.084 11.078 -0.901 1.00 93.62 109 SER A O 1
ATOM 831 N N . GLY A 1 110 ? -2.958 9.253 -1.859 1.00 90.12 110 GLY A N 1
ATOM 832 C CA . GLY A 1 110 ? -3.164 9.933 -3.137 1.00 90.12 110 GLY A CA 1
ATOM 833 C C . GL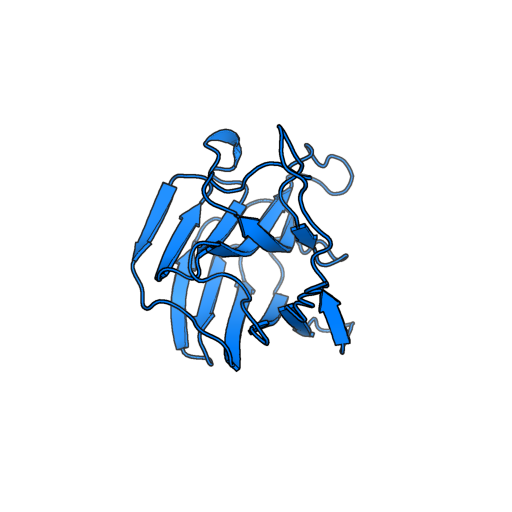Y A 1 110 ? -1.827 10.399 -3.736 1.00 90.12 110 GLY A C 1
ATOM 834 O O . GLY A 1 110 ? -0.842 9.667 -3.732 1.00 90.12 110 GLY A O 1
ATOM 835 N N . ASN A 1 111 ? -1.746 11.666 -4.144 1.00 89.19 111 ASN A N 1
ATOM 836 C CA . ASN A 1 111 ? -0.501 12.295 -4.610 1.00 89.19 111 ASN A CA 1
ATOM 837 C C . ASN A 1 111 ? 0.423 12.810 -3.484 1.00 89.19 111 ASN A C 1
ATOM 839 O O . ASN A 1 111 ? 1.503 13.336 -3.765 1.00 89.19 111 ASN A O 1
ATOM 843 N N . LYS A 1 112 ? 0.004 12.721 -2.218 1.00 93.06 112 LYS A N 1
ATOM 844 C CA . LYS A 1 112 ? 0.758 13.253 -1.084 1.00 93.06 112 LYS A CA 1
ATOM 845 C C . LYS A 1 112 ? 1.745 12.221 -0.565 1.00 93.06 112 LYS A C 1
ATOM 847 O O . LYS A 1 112 ? 1.350 11.148 -0.117 1.00 93.06 112 LYS A O 1
ATOM 852 N N . ILE A 1 113 ? 3.023 12.582 -0.541 1.00 94.88 113 ILE A N 1
ATOM 853 C CA . ILE A 1 113 ? 4.075 11.755 0.055 1.00 94.88 113 ILE A CA 1
ATOM 854 C C . ILE A 1 113 ? 3.913 11.748 1.579 1.00 94.88 113 ILE A C 1
ATOM 856 O O . ILE A 1 113 ? 3.878 12.801 2.217 1.00 94.88 113 ILE A O 1
ATOM 860 N N . ILE A 1 114 ? 3.831 10.551 2.154 1.00 94.31 114 ILE A N 1
ATOM 861 C CA . ILE A 1 114 ? 3.824 10.311 3.600 1.00 94.31 114 ILE A CA 1
ATOM 862 C C . ILE A 1 114 ? 5.263 10.151 4.089 1.00 94.31 114 ILE A C 1
ATOM 864 O O . ILE A 1 114 ? 5.674 10.811 5.041 1.00 94.31 114 ILE A O 1
ATOM 868 N N . CYS A 1 115 ? 6.039 9.285 3.434 1.00 95.00 115 CYS A N 1
ATOM 869 C CA . CYS A 1 115 ? 7.446 9.070 3.751 1.00 95.00 115 CYS A CA 1
ATOM 870 C C . CYS A 1 115 ? 8.216 8.451 2.576 1.00 95.00 115 CYS A C 1
ATOM 872 O O . CYS A 1 115 ? 7.637 7.908 1.634 1.00 95.00 115 CYS A O 1
ATOM 874 N N . HIS A 1 116 ? 9.543 8.516 2.675 1.00 95.69 116 HIS A N 1
ATOM 875 C CA . HIS A 1 116 ? 10.467 7.786 1.814 1.00 95.69 116 HIS A CA 1
ATOM 876 C C . HIS A 1 116 ? 11.065 6.608 2.587 1.00 95.69 116 HIS A C 1
ATOM 878 O O . HIS A 1 116 ? 11.440 6.743 3.751 1.00 95.69 116 HIS A O 1
ATOM 884 N N . THR A 1 117 ? 11.174 5.466 1.924 1.00 93.25 117 THR A N 1
ATOM 885 C CA . THR A 1 117 ? 11.732 4.216 2.438 1.00 93.25 117 THR A CA 1
ATOM 886 C C . THR A 1 117 ? 12.520 3.500 1.331 1.00 93.25 117 THR A C 1
ATOM 888 O O . THR A 1 117 ? 12.769 4.052 0.259 1.00 93.25 117 THR A O 1
ATOM 891 N N . SER A 1 118 ? 12.979 2.275 1.588 1.00 91.56 118 SER A N 1
ATOM 892 C CA . SER A 1 118 ? 13.675 1.471 0.581 1.00 91.56 118 SER A CA 1
ATOM 893 C C . SER A 1 118 ? 12.726 1.072 -0.561 1.00 91.56 118 SER A C 1
ATOM 895 O O . SER A 1 118 ? 11.572 0.778 -0.283 1.00 91.56 118 SER A O 1
ATOM 897 N N . PRO A 1 119 ? 13.165 0.995 -1.825 1.00 91.75 119 PRO A N 1
ATOM 898 C CA . PRO A 1 119 ? 12.388 0.375 -2.904 1.00 91.75 119 PRO A CA 1
ATOM 899 C C . PRO A 1 119 ? 12.113 -1.105 -2.622 1.00 91.75 119 PRO A C 1
ATOM 901 O O . PRO A 1 119 ? 12.926 -1.756 -1.956 1.00 91.75 119 PRO A O 1
ATOM 904 N N . PHE A 1 120 ? 11.031 -1.673 -3.155 1.00 89.12 120 PHE A N 1
ATOM 905 C CA . PHE A 1 120 ? 10.790 -3.122 -3.110 1.00 89.12 120 PHE A CA 1
ATOM 906 C C . PHE A 1 120 ? 10.981 -3.773 -4.482 1.00 89.12 120 PHE A C 1
ATOM 908 O O . PHE A 1 120 ? 10.827 -3.145 -5.530 1.00 89.12 120 PHE A O 1
ATOM 915 N N . LYS A 1 121 ? 11.356 -5.050 -4.478 1.00 86.75 121 LYS A N 1
ATOM 916 C CA . LYS A 1 121 ? 11.734 -5.815 -5.669 1.00 86.75 121 LYS A CA 1
ATOM 917 C C . LYS A 1 121 ? 11.061 -7.183 -5.696 1.00 86.75 121 LYS A C 1
ATOM 919 O O . LYS A 1 121 ? 10.318 -7.556 -4.796 1.00 86.75 121 LYS A O 1
ATOM 924 N N . VAL A 1 122 ? 11.312 -7.920 -6.777 1.00 82.25 122 VAL A N 1
ATOM 925 C CA . VAL A 1 122 ? 10.830 -9.297 -6.922 1.00 82.25 122 VAL A CA 1
ATOM 926 C C . VAL A 1 122 ? 11.299 -10.125 -5.725 1.00 82.25 122 VAL A C 1
ATOM 928 O O . VAL A 1 122 ? 12.418 -9.944 -5.245 1.00 82.25 122 VAL A O 1
ATOM 931 N N . ASP A 1 123 ? 10.409 -10.999 -5.268 1.00 84.69 123 ASP A N 1
ATOM 932 C CA . ASP A 1 123 ? 10.473 -11.826 -4.066 1.00 84.69 123 ASP A CA 1
ATOM 933 C C . ASP A 1 123 ? 10.255 -11.125 -2.724 1.00 84.69 123 ASP A C 1
ATOM 935 O O . ASP A 1 123 ? 10.051 -11.832 -1.735 1.00 84.69 123 ASP A O 1
ATOM 939 N N . ASP A 1 124 ? 10.189 -9.791 -2.679 1.00 87.44 124 ASP A N 1
ATOM 940 C CA . ASP A 1 124 ? 9.773 -9.099 -1.459 1.00 87.44 124 ASP A CA 1
ATOM 941 C C . ASP A 1 124 ? 8.289 -9.367 -1.154 1.00 87.44 124 ASP A C 1
ATOM 943 O O . ASP A 1 124 ? 7.440 -9.466 -2.050 1.00 87.44 124 ASP A O 1
ATOM 947 N N . VAL A 1 125 ? 7.979 -9.458 0.139 1.00 88.38 125 VAL A N 1
ATOM 948 C CA . VAL A 1 125 ? 6.616 -9.536 0.671 1.00 88.38 125 VAL A CA 1
ATOM 949 C C . VAL A 1 125 ? 6.265 -8.199 1.300 1.00 88.38 125 VAL A C 1
ATOM 951 O O . VAL A 1 125 ? 6.944 -7.748 2.222 1.00 88.38 125 VAL A O 1
ATOM 954 N N . ILE A 1 126 ? 5.203 -7.572 0.807 1.00 92.62 126 ILE A N 1
ATOM 955 C CA . ILE A 1 126 ? 4.651 -6.354 1.388 1.00 92.62 126 ILE A CA 1
ATOM 956 C C . ILE A 1 126 ? 3.475 -6.727 2.280 1.00 92.62 126 ILE A C 1
ATOM 958 O O . ILE A 1 126 ? 2.494 -7.294 1.801 1.00 92.62 126 ILE A O 1
ATOM 962 N N . GLY A 1 127 ? 3.588 -6.413 3.566 1.00 92.62 127 GLY A N 1
ATOM 963 C CA . GLY A 1 127 ? 2.518 -6.594 4.534 1.00 92.62 127 GLY A CA 1
ATOM 964 C C . GLY A 1 127 ? 1.737 -5.300 4.736 1.00 92.62 127 GLY A C 1
ATOM 965 O O . GLY A 1 127 ? 2.308 -4.208 4.786 1.00 92.62 127 GLY A O 1
ATOM 966 N N . LEU A 1 128 ? 0.421 -5.424 4.864 1.00 93.94 128 LEU A N 1
ATOM 967 C CA . LEU A 1 128 ? -0.503 -4.360 5.234 1.00 93.94 128 LEU A CA 1
ATOM 968 C C . LEU A 1 128 ? -1.214 -4.799 6.511 1.00 93.94 128 LEU A C 1
ATOM 970 O O . LEU A 1 128 ? -1.978 -5.762 6.487 1.00 93.94 128 LEU A O 1
ATOM 974 N N . GLN A 1 129 ? -0.984 -4.101 7.617 1.00 94.69 129 GLN A N 1
ATOM 975 C CA . GLN A 1 129 ? -1.681 -4.343 8.879 1.00 94.69 129 GLN A CA 1
ATOM 976 C C . GLN A 1 129 ? -2.582 -3.156 9.190 1.00 94.69 129 GLN A C 1
ATOM 978 O O . GLN A 1 129 ? -2.094 -2.041 9.332 1.00 94.69 129 GLN A O 1
ATOM 983 N N . LEU A 1 130 ? -3.882 -3.395 9.324 1.00 91.38 130 LEU A N 1
ATOM 984 C CA . LEU A 1 130 ? -4.852 -2.403 9.775 1.00 91.38 130 LEU A CA 1
ATOM 985 C C . LEU A 1 130 ? -5.287 -2.750 11.192 1.00 91.38 130 LEU A C 1
ATOM 987 O O . LEU A 1 130 ? -5.813 -3.835 11.415 1.00 91.38 130 LEU A O 1
ATOM 991 N N . GLU A 1 131 ? -5.075 -1.843 12.136 1.00 91.69 131 GLU A N 1
ATOM 992 C CA . GLU A 1 131 ? -5.446 -2.031 13.537 1.00 91.69 131 GLU A CA 1
ATOM 993 C C . GLU A 1 131 ? -5.791 -0.682 14.167 1.00 91.69 131 GLU A C 1
ATOM 995 O O . GLU A 1 131 ? -5.021 0.267 14.046 1.00 91.69 131 GLU A O 1
ATOM 1000 N N . ASN A 1 132 ? -6.943 -0.580 14.842 1.00 92.38 132 ASN A N 1
ATOM 1001 C CA . ASN A 1 132 ? -7.383 0.650 15.518 1.00 92.38 132 ASN A CA 1
ATOM 1002 C C . ASN A 1 132 ? -7.271 1.899 14.621 1.00 92.38 132 ASN A C 1
ATOM 1004 O O . ASN A 1 132 ? -6.750 2.937 15.027 1.00 92.38 132 ASN A O 1
ATOM 1008 N N . CYS A 1 133 ? -7.723 1.775 13.373 1.00 94.25 133 CYS A N 1
ATOM 1009 C CA . CYS A 1 133 ? -7.670 2.813 12.345 1.00 94.25 133 CYS A CA 1
ATOM 1010 C C . CYS A 1 133 ? -6.247 3.314 12.026 1.00 94.25 133 CYS A C 1
ATOM 1012 O O . CYS A 1 133 ? -6.068 4.407 11.500 1.00 94.25 133 CYS A O 1
ATOM 1014 N N . THR A 1 134 ? -5.231 2.493 12.292 1.00 96.50 134 THR A N 1
ATOM 1015 C CA . THR A 1 134 ? -3.839 2.712 11.894 1.00 96.50 134 THR A CA 1
ATOM 1016 C C . THR A 1 134 ? -3.435 1.659 10.872 1.00 96.50 134 THR A C 1
ATOM 1018 O O . THR A 1 134 ? -3.617 0.465 11.104 1.00 96.50 134 THR A O 1
ATOM 1021 N N . LEU A 1 135 ? -2.888 2.098 9.739 1.00 96.81 135 LEU A N 1
ATOM 1022 C CA . LEU A 1 135 ? -2.321 1.228 8.716 1.00 96.81 135 LEU A CA 1
ATOM 1023 C C . LEU A 1 135 ? -0.798 1.197 8.841 1.00 96.81 135 LEU A C 1
ATOM 1025 O O . LEU A 1 135 ? -0.135 2.223 8.713 1.00 96.81 135 LEU A O 1
ATOM 1029 N N . THR A 1 136 ? -0.243 0.010 9.017 1.00 96.88 136 THR A N 1
ATOM 1030 C CA . THR A 1 136 ? 1.197 -0.236 9.029 1.00 96.88 136 THR A CA 1
ATOM 1031 C C . THR A 1 136 ? 1.587 -0.976 7.760 1.00 96.88 136 THR A C 1
ATOM 1033 O O . THR A 1 136 ? 1.031 -2.030 7.448 1.00 96.88 136 THR A O 1
ATOM 1036 N N . PHE A 1 137 ? 2.565 -0.432 7.042 1.00 96.94 137 PHE A N 1
ATOM 1037 C CA . PHE A 1 137 ? 3.222 -1.107 5.932 1.00 96.94 137 PHE A CA 1
ATOM 1038 C C . PHE A 1 137 ? 4.459 -1.829 6.443 1.00 96.94 137 PHE A C 1
ATOM 1040 O O . PHE A 1 137 ? 5.288 -1.232 7.140 1.00 96.94 137 PHE A O 1
ATOM 1047 N N . THR A 1 138 ? 4.621 -3.084 6.040 1.00 96.12 138 THR A N 1
ATOM 1048 C CA . THR A 1 138 ? 5.843 -3.849 6.271 1.00 96.12 138 THR A CA 1
ATOM 1049 C C . THR A 1 138 ? 6.441 -4.332 4.958 1.00 96.12 138 THR A C 1
ATOM 1051 O O . THR A 1 138 ? 5.744 -4.534 3.964 1.00 96.12 138 THR A O 1
ATOM 1054 N N . LYS A 1 139 ? 7.756 -4.524 4.954 1.00 96.19 139 LYS A N 1
ATOM 1055 C CA . LYS A 1 139 ? 8.505 -5.166 3.882 1.00 96.19 139 LYS A CA 1
ATOM 1056 C C . LYS A 1 139 ? 9.310 -6.302 4.492 1.00 96.19 139 LYS A C 1
ATOM 1058 O O . LYS A 1 139 ? 10.156 -6.065 5.346 1.00 96.19 139 LYS A O 1
ATOM 1063 N N . ASN A 1 140 ? 9.041 -7.532 4.066 1.00 94.69 140 ASN A N 1
ATOM 1064 C CA . ASN A 1 140 ? 9.654 -8.747 4.611 1.00 94.69 140 ASN A CA 1
ATOM 1065 C C . ASN A 1 140 ? 9.549 -8.826 6.150 1.00 94.69 140 ASN A C 1
ATOM 1067 O O . ASN A 1 140 ? 10.469 -9.286 6.821 1.00 94.69 140 ASN A O 1
ATOM 1071 N N . GLY A 1 141 ? 8.429 -8.347 6.704 1.00 92.31 141 GLY A N 1
ATOM 1072 C CA . GLY A 1 141 ? 8.169 -8.299 8.146 1.00 92.31 141 GLY A CA 1
ATOM 1073 C C . GLY A 1 141 ? 8.714 -7.066 8.877 1.00 92.31 141 GLY A C 1
ATOM 1074 O O . GLY A 1 141 ? 8.343 -6.848 10.026 1.00 92.31 141 GLY A O 1
ATOM 1075 N N . GLU A 1 142 ? 9.535 -6.227 8.240 1.00 96.50 142 GLU A N 1
ATOM 1076 C CA . GLU A 1 142 ? 10.046 -4.989 8.843 1.00 96.50 142 GLU A CA 1
ATOM 1077 C C . GLU A 1 142 ? 9.119 -3.807 8.553 1.00 96.50 142 GLU A C 1
ATOM 1079 O O . GLU 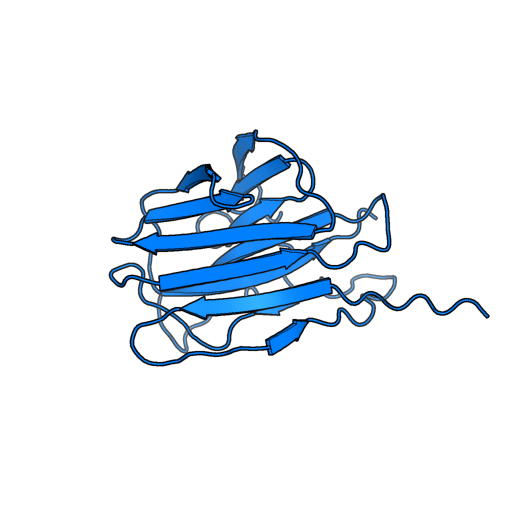A 1 142 ? 8.735 -3.579 7.407 1.00 96.50 142 GLU A O 1
ATOM 1084 N N . THR A 1 143 ? 8.769 -3.024 9.574 1.00 96.44 143 THR A N 1
ATOM 1085 C CA . THR A 1 143 ? 7.932 -1.826 9.411 1.00 96.44 143 THR A CA 1
ATOM 1086 C C . THR A 1 143 ? 8.637 -0.759 8.577 1.00 96.44 143 THR A C 1
ATOM 1088 O O . THR A 1 143 ? 9.731 -0.319 8.923 1.00 96.44 143 THR A O 1
ATOM 1091 N N . VAL A 1 144 ? 7.972 -0.288 7.518 1.00 95.94 144 VAL A N 1
ATOM 1092 C CA . VAL A 1 144 ? 8.483 0.776 6.636 1.00 95.94 144 VAL A CA 1
ATOM 1093 C C . VAL A 1 144 ? 7.682 2.073 6.714 1.00 95.94 144 VAL A C 1
ATOM 1095 O O . VAL A 1 144 ? 8.236 3.141 6.462 1.00 95.94 144 VAL A O 1
ATOM 1098 N N . ALA A 1 145 ? 6.399 2.003 7.074 1.00 96.00 145 ALA A N 1
ATOM 1099 C CA . ALA A 1 145 ? 5.557 3.179 7.262 1.00 96.00 145 ALA A CA 1
ATOM 1100 C C . ALA A 1 145 ? 4.398 2.888 8.219 1.00 96.00 145 ALA A C 1
ATOM 1102 O O . ALA A 1 145 ? 3.909 1.761 8.292 1.00 96.00 145 ALA A O 1
ATOM 1103 N N . ILE A 1 146 ? 3.949 3.926 8.922 1.00 96.69 146 ILE A N 1
ATOM 1104 C CA . ILE A 1 146 ? 2.766 3.904 9.787 1.00 96.69 146 ILE A CA 1
ATOM 1105 C C . ILE A 1 146 ? 1.906 5.104 9.399 1.00 96.69 146 ILE A C 1
ATOM 1107 O O . ILE A 1 146 ? 2.394 6.233 9.358 1.00 96.69 146 ILE A O 1
ATOM 1111 N N . VAL A 1 147 ? 0.635 4.851 9.108 1.00 95.94 147 VAL A N 1
ATOM 1112 C CA . VAL A 1 147 ? -0.344 5.849 8.685 1.00 95.94 147 VAL A CA 1
ATOM 1113 C C . VAL A 1 147 ? -1.507 5.841 9.679 1.00 95.94 147 VAL A C 1
ATOM 1115 O O . VAL A 1 147 ? -2.292 4.888 9.678 1.00 95.94 147 VAL A O 1
ATOM 1118 N N . PRO A 1 148 ? -1.614 6.852 10.556 1.00 95.69 148 PRO A N 1
ATOM 1119 C CA . PRO A 1 148 ? -2.714 6.948 11.507 1.00 95.69 148 PRO A CA 1
ATOM 1120 C C . PRO A 1 148 ? -4.000 7.455 10.836 1.00 95.69 148 PRO A C 1
ATOM 1122 O O . PRO A 1 148 ? -3.991 7.898 9.686 1.00 95.69 148 PRO A O 1
ATOM 1125 N N . ASP A 1 149 ? -5.094 7.429 11.599 1.00 93.25 149 ASP A N 1
ATOM 1126 C CA . ASP A 1 149 ? -6.363 8.098 11.286 1.00 93.25 149 ASP A CA 1
ATOM 1127 C C . ASP A 1 149 ? -7.034 7.650 9.973 1.00 93.25 149 ASP A C 1
ATOM 1129 O O . ASP A 1 149 ? -7.721 8.424 9.302 1.00 93.25 149 ASP A O 1
ATOM 1133 N N . ILE A 1 150 ? -6.881 6.374 9.615 1.00 92.56 150 ILE A N 1
ATOM 1134 C CA . ILE A 1 150 ? -7.605 5.747 8.505 1.00 92.56 150 ILE A CA 1
ATOM 1135 C C . ILE A 1 150 ? -9.101 5.753 8.819 1.00 92.56 150 ILE A C 1
ATOM 1137 O O . ILE A 1 150 ? -9.514 5.301 9.880 1.00 92.56 150 ILE A O 1
ATOM 1141 N N . GLN A 1 151 ? -9.937 6.219 7.894 1.00 90.94 151 GLN A N 1
ATOM 1142 C CA . GLN A 1 151 ? -11.383 6.311 8.115 1.00 90.94 151 GLN A CA 1
ATOM 1143 C C . GLN A 1 151 ? -12.169 5.278 7.303 1.00 90.94 151 GLN A C 1
ATOM 1145 O O . GLN A 1 151 ? -11.746 4.838 6.234 1.00 90.94 151 GLN A O 1
ATOM 1150 N N . GLY A 1 152 ? -13.348 4.917 7.816 1.00 89.88 152 GLY A N 1
ATOM 1151 C CA . GLY A 1 152 ? -14.320 4.085 7.110 1.00 89.88 152 GLY A CA 1
ATOM 1152 C C . GLY A 1 152 ? -13.919 2.613 7.024 1.00 89.88 152 GLY A C 1
ATOM 1153 O O . GLY A 1 152 ? -13.572 1.979 8.025 1.00 89.88 152 GLY A O 1
ATOM 1154 N N . PHE A 1 153 ? -14.030 2.057 5.822 1.00 88.56 153 PHE A N 1
ATOM 1155 C CA . PHE A 1 153 ? -13.743 0.661 5.516 1.00 88.56 153 PHE A CA 1
ATOM 1156 C C . PHE A 1 153 ? -12.608 0.583 4.512 1.00 88.56 153 PHE A C 1
ATOM 1158 O O . PHE A 1 153 ? -12.683 1.215 3.464 1.00 88.56 153 PHE A O 1
ATOM 1165 N N . ALA A 1 154 ? -11.596 -0.221 4.804 1.00 88.62 154 ALA A N 1
ATOM 1166 C CA . ALA A 1 154 ? -10.448 -0.436 3.947 1.00 88.62 154 ALA A CA 1
ATOM 1167 C C . ALA A 1 154 ? -10.526 -1.796 3.249 1.00 88.62 154 ALA A C 1
ATOM 1169 O O . ALA A 1 154 ? -10.997 -2.784 3.815 1.00 88.62 154 ALA A O 1
ATOM 1170 N N . ARG A 1 155 ? -9.998 -1.868 2.031 1.00 85.69 155 ARG A N 1
ATOM 1171 C CA . ARG A 1 155 ? -9.634 -3.135 1.389 1.00 85.69 155 ARG A CA 1
ATOM 1172 C C . ARG A 1 155 ? -8.263 -3.019 0.761 1.00 85.69 155 ARG A C 1
ATOM 1174 O O . ARG A 1 155 ? -7.916 -1.970 0.221 1.00 85.69 155 ARG A O 1
ATOM 1181 N N . ALA A 1 156 ? -7.511 -4.109 0.805 1.00 87.44 156 ALA A N 1
ATOM 1182 C CA . ALA A 1 156 ? -6.220 -4.170 0.151 1.00 87.44 156 ALA A CA 1
ATOM 1183 C C . ALA A 1 156 ? -6.370 -4.215 -1.375 1.00 87.44 156 ALA A C 1
ATOM 1185 O O . ALA A 1 156 ? -7.307 -4.819 -1.907 1.00 87.44 156 ALA A O 1
ATOM 1186 N N . ALA A 1 157 ? -5.453 -3.562 -2.077 1.00 84.50 157 ALA A N 1
ATOM 1187 C CA . ALA A 1 157 ? -5.462 -3.446 -3.522 1.00 84.50 157 ALA A CA 1
ATOM 1188 C C . ALA A 1 157 ? -4.051 -3.201 -4.077 1.00 84.50 157 ALA A C 1
ATOM 1190 O O . ALA A 1 157 ? -3.158 -2.705 -3.389 1.00 84.50 157 ALA A O 1
ATOM 1191 N N . VAL A 1 158 ? -3.855 -3.607 -5.329 1.00 84.75 158 VAL A N 1
ATOM 1192 C CA . VAL A 1 158 ? -2.633 -3.375 -6.101 1.00 84.75 158 VAL A CA 1
ATOM 1193 C C . VAL A 1 158 ? -3.016 -2.655 -7.376 1.00 84.75 158 VAL A C 1
ATOM 1195 O O . VAL A 1 158 ? -3.915 -3.106 -8.091 1.00 84.75 158 VAL A O 1
ATOM 1198 N N . GLN A 1 159 ? -2.304 -1.579 -7.681 1.00 82.12 159 GLN A N 1
ATOM 1199 C CA . GLN A 1 159 ? -2.412 -0.849 -8.934 1.00 82.12 159 GLN A CA 1
ATOM 1200 C C . GLN A 1 159 ? -1.071 -0.879 -9.668 1.00 82.12 159 GLN A C 1
ATOM 1202 O O . GLN A 1 159 ? -0.012 -0.779 -9.056 1.00 82.12 159 GLN A O 1
ATOM 1207 N N . MET A 1 160 ? -1.109 -1.023 -10.989 1.00 78.31 160 MET A N 1
ATOM 1208 C CA . MET A 1 160 ? 0.081 -0.925 -11.832 1.00 78.31 160 MET A CA 1
ATOM 1209 C C . MET A 1 160 ? 0.006 0.333 -12.673 1.00 78.31 160 MET A C 1
ATOM 1211 O O . MET A 1 160 ? -0.864 0.458 -13.533 1.00 78.31 160 MET A O 1
ATOM 1215 N N . HIS A 1 161 ? 0.948 1.234 -12.446 1.00 70.62 161 HIS A N 1
ATOM 1216 C CA . HIS A 1 161 ? 1.074 2.476 -13.181 1.00 70.62 161 HIS A CA 1
ATOM 1217 C C . HIS A 1 161 ? 2.153 2.332 -14.260 1.00 70.62 161 HIS A C 1
ATOM 1219 O O . HIS A 1 161 ? 3.227 1.774 -14.030 1.00 70.62 161 HIS A O 1
ATOM 1225 N N . ARG A 1 162 ? 1.877 2.822 -15.468 1.00 59.66 162 ARG A N 1
ATOM 1226 C CA . ARG A 1 162 ? 2.901 3.007 -16.499 1.00 59.66 162 ARG A CA 1
ATOM 1227 C C . ARG A 1 162 ? 3.118 4.508 -16.648 1.00 59.66 162 ARG A C 1
ATOM 1229 O O . ARG A 1 162 ? 2.143 5.177 -16.982 1.00 59.66 162 ARG A O 1
ATOM 1236 N N . PRO A 1 163 ? 4.343 5.020 -16.461 1.00 54.25 163 PRO A N 1
ATOM 1237 C CA . PRO A 1 163 ? 4.644 6.357 -16.932 1.00 54.25 163 PRO A CA 1
ATOM 1238 C C . PRO A 1 163 ? 4.404 6.387 -18.445 1.00 54.25 163 PRO A C 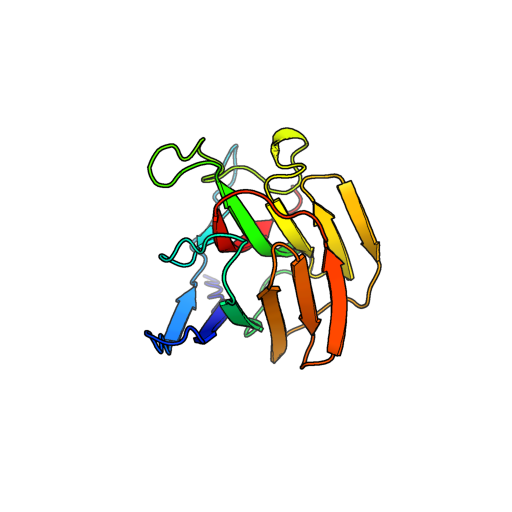1
ATOM 1240 O O . PRO A 1 163 ? 4.792 5.448 -19.152 1.00 54.25 163 PRO A O 1
ATOM 1243 N N . GLY A 1 164 ? 3.674 7.409 -18.890 1.00 46.72 164 GLY A N 1
ATOM 1244 C CA . GLY A 1 164 ? 3.425 7.690 -20.305 1.00 46.72 164 GLY A CA 1
ATOM 1245 C C . GLY A 1 164 ? 4.666 8.163 -21.045 1.00 46.72 164 GLY A C 1
ATOM 1246 O O . GLY A 1 164 ? 5.642 8.576 -20.378 1.00 46.72 164 GLY A O 1
#

Secondary structure (DSSP, 8-state):
------EEEEEEEEETTEEEEEEEEE---PPSSS----EEE-S--EETTS-EEEEEEE-----SS-EEEEEEEEESSTT-----TT--TTSGGGTTTEEEEETTSEEEETTEEEEE-----TT-EEEEEEETTEEEEEETTEEEEEE----SEEEEEEEEE---

InterPro domains:
  IPR013320 Concanavalin A-like lectin/glucanase domain superfamily [SSF49899] (34-144)
  IPR043136 B30.2/SPRY domain superfamily [G3DSA:2.60.120.920] (15-160)

Radius of gyration: 14.95 Å; chains: 1; bounding box: 36×33×47 Å

pLDDT: mean 72.88, std 23.59, range [23.52, 96.94]

Organism: NCBI:txid233186

Foldseek 3Di:
DDDDWAQFKWKFKDDPPDTDGDDGDTFDDQDPDPGQFGKDWDPDWAALADKIKMKIATADDPDPQKKKWWWKFFDADPPPPPDPGSPDLLAPVQALGIWTAMQCQFTDRRVHTPDGGHHDDHGWMWMWIRHRQKTFIDINNHTSDIRHDRHHIMIIMMTMGGDD